Protein AF-A0A1A8UAC4-F1 (afdb_monomer_lite)

Organism: Nothobranchius furzeri (NCBI:txid105023)

Foldseek 3Di:
DDDPPPVVVVVVVVVVVVVVVVVVVPPDDDDDDDDDDDDDDDDDDDDDDPPPVPPPPDQPADEDQWDDDPVDIDGHPQFDDDVPHRYRDAGHAPDEQAQFGCPHHQWTQHPVRDIDSHDDHCVCVQEPDDDPPPFDDDNNDTHDD

InterPro domains:
  IPR040872 Fibrillin 1, unique N-terminal domain [PF18193] (54-90)
  IPR049388 Fibrillin, first EGF domain [PF21364] (97-117)
  IPR052080 von Willebrand factor C/EGF & Fibrillin [PTHR47333] (33-139)

Sequence (145 aa):
MSDSKRGGRLLQLAVALLALLQLFAGLGDAAEVLEVQDSELVTRQTDRANRAKRRGGTDVLRGPNVCGSRNNAYCCPGWKTLTGGNQCIVPICRSPCGDGFCSRPNMCTCPNGQISSSCGSKSVQHCNIRCMNGGTCAEDNCQCQ

Secondary structure (DSSP, 8-state):
---TTHHHHHHHHHHHHHHHHHHHTT----------------------S-----TT-----BSTTEEEETTEEEEPTTEEEPTTS-BEEEE--SS--TTSEEEETTEEEPTTS-EESSPPPGGGTT-SS---TTPEEETTEEE--

Structure (mmCIF, N/CA/C/O backbone):
data_AF-A0A1A8UAC4-F1
#
_entry.id   AF-A0A1A8UAC4-F1
#
loop_
_atom_site.group_PDB
_atom_site.id
_atom_site.type_symbol
_atom_site.label_atom_id
_atom_site.label_alt_id
_atom_site.label_comp_id
_atom_site.label_asym_id
_atom_site.label_entity_id
_atom_site.label_seq_id
_atom_site.pdbx_PDB_ins_code
_atom_site.Cartn_x
_atom_site.Cartn_y
_atom_site.Cartn_z
_atom_site.occupancy
_atom_site.B_iso_or_equiv
_atom_site.auth_seq_id
_atom_site.auth_comp_id
_atom_site.auth_asym_id
_atom_site.auth_atom_id
_atom_site.pdbx_PDB_model_num
ATOM 1 N N . MET A 1 1 ? 70.766 -52.867 20.319 1.00 49.16 1 MET A N 1
ATOM 2 C CA . MET A 1 1 ? 70.268 -51.727 21.133 1.00 49.16 1 MET A CA 1
ATOM 3 C C . MET A 1 1 ? 70.988 -50.456 20.682 1.00 49.16 1 MET A C 1
ATOM 5 O O . MET A 1 1 ? 72.058 -50.600 20.109 1.00 49.16 1 MET A O 1
ATOM 9 N N . SER A 1 2 ? 70.428 -49.266 20.958 1.00 51.69 2 SER A N 1
ATOM 10 C CA . SER A 1 2 ? 71.048 -47.931 20.748 1.00 51.69 2 SER A CA 1
ATOM 11 C C . SER A 1 2 ? 70.847 -47.187 19.409 1.00 51.69 2 SER A C 1
ATOM 13 O O . SER A 1 2 ? 71.824 -46.707 18.854 1.00 51.69 2 SER A O 1
ATOM 15 N N . ASP A 1 3 ? 69.602 -46.937 18.962 1.00 52.94 3 ASP A N 1
ATOM 16 C CA . ASP A 1 3 ? 69.352 -45.777 18.059 1.00 52.94 3 ASP A CA 1
ATOM 17 C C . ASP A 1 3 ? 68.021 -45.006 18.254 1.00 52.94 3 ASP A C 1
ATOM 19 O O . ASP A 1 3 ? 67.688 -44.091 17.509 1.00 52.94 3 ASP A O 1
ATOM 23 N N . SER A 1 4 ? 67.273 -45.266 19.334 1.00 54.50 4 SER A N 1
ATOM 24 C CA . SER A 1 4 ? 66.043 -44.500 19.643 1.00 54.50 4 SER A CA 1
ATOM 25 C C . SER A 1 4 ? 66.309 -43.137 20.326 1.00 54.50 4 SER A C 1
ATOM 27 O O . SER A 1 4 ? 65.391 -42.390 20.654 1.00 54.50 4 SER A O 1
ATOM 29 N N . LYS A 1 5 ? 67.583 -42.782 20.572 1.00 54.00 5 LYS A N 1
ATOM 30 C CA . LYS A 1 5 ? 67.982 -41.585 21.348 1.00 54.00 5 LYS A CA 1
ATOM 31 C C . LYS A 1 5 ? 68.476 -40.400 20.500 1.00 54.00 5 LYS A C 1
ATOM 33 O O . LYS A 1 5 ? 68.603 -39.301 21.037 1.00 54.00 5 LYS A O 1
ATOM 38 N N . ARG A 1 6 ? 68.740 -40.590 19.197 1.00 54.16 6 ARG A N 1
ATOM 39 C CA . ARG A 1 6 ? 69.179 -39.514 18.280 1.00 54.16 6 ARG A CA 1
ATOM 40 C C . ARG A 1 6 ? 68.016 -38.713 17.692 1.00 54.16 6 ARG A C 1
ATOM 42 O O . ARG A 1 6 ? 68.059 -37.486 17.747 1.00 54.16 6 ARG A O 1
ATOM 49 N N . GLY A 1 7 ? 66.953 -39.381 17.233 1.00 55.56 7 GLY A N 1
ATOM 50 C CA . GLY A 1 7 ? 65.761 -38.715 16.683 1.00 55.56 7 GLY A CA 1
ATOM 51 C C . GLY A 1 7 ? 65.088 -37.755 17.672 1.00 55.56 7 GLY A C 1
ATOM 52 O O . GLY A 1 7 ? 64.754 -36.629 17.313 1.00 55.56 7 GLY A O 1
ATOM 53 N N . GLY A 1 8 ? 64.994 -38.146 18.950 1.00 58.94 8 GLY A N 1
ATOM 54 C CA . GLY A 1 8 ? 64.436 -37.290 20.002 1.00 58.94 8 GLY A CA 1
ATOM 55 C C . GLY A 1 8 ? 65.213 -35.986 20.218 1.00 58.94 8 GLY A C 1
ATOM 56 O O . GLY A 1 8 ? 64.598 -34.939 20.391 1.00 58.94 8 GLY A O 1
ATOM 57 N N . ARG A 1 9 ? 66.555 -36.004 20.148 1.00 61.22 9 ARG A N 1
ATOM 58 C CA . ARG A 1 9 ? 67.369 -34.779 20.284 1.00 61.22 9 ARG A CA 1
ATOM 59 C C . ARG A 1 9 ? 67.204 -33.826 19.100 1.00 61.22 9 ARG A C 1
ATOM 61 O O . ARG A 1 9 ? 67.127 -32.625 19.322 1.00 61.22 9 ARG A O 1
ATOM 68 N N . LEU A 1 10 ? 67.112 -34.344 17.874 1.00 62.47 10 LEU A N 1
ATOM 69 C CA . LEU A 1 10 ? 66.866 -33.518 16.685 1.00 62.47 10 LEU A CA 1
ATOM 70 C C . LEU A 1 10 ? 65.484 -32.853 16.733 1.00 62.47 10 LEU A C 1
ATOM 72 O O . LEU A 1 10 ? 65.373 -31.659 16.467 1.00 62.47 10 LEU A O 1
ATOM 76 N N . LEU A 1 11 ? 64.453 -33.592 17.155 1.00 62.53 11 LEU A N 1
ATOM 77 C CA . LEU A 1 11 ? 63.100 -33.051 17.293 1.00 62.53 11 LEU A CA 1
ATOM 78 C C . LEU A 1 11 ? 63.016 -31.979 18.397 1.00 62.53 11 LEU A C 1
ATOM 80 O O . LEU A 1 11 ? 62.402 -30.936 18.196 1.00 62.53 11 LEU A O 1
ATOM 84 N N . GLN A 1 12 ? 63.690 -32.194 19.533 1.00 68.75 12 GLN A N 1
ATOM 85 C CA . GLN A 1 12 ? 63.780 -31.209 20.619 1.00 68.75 12 GLN A CA 1
ATOM 86 C C . GLN A 1 12 ? 64.514 -29.928 20.187 1.00 68.75 12 GLN A C 1
ATOM 88 O O . GLN A 1 12 ? 64.055 -28.834 20.504 1.00 68.75 12 GLN A O 1
ATOM 93 N N . LEU A 1 13 ? 65.605 -30.041 19.417 1.00 71.19 13 LEU A N 1
ATOM 94 C CA . LEU A 1 13 ? 66.316 -28.880 18.866 1.00 71.19 13 LEU A CA 1
ATOM 95 C C . LEU A 1 13 ? 65.456 -28.093 17.867 1.00 71.19 13 LEU A C 1
ATOM 97 O O . LEU A 1 13 ? 65.450 -26.867 17.917 1.00 71.19 13 LEU A O 1
ATOM 101 N N . ALA A 1 14 ? 64.698 -28.773 17.001 1.00 72.44 14 ALA A N 1
ATOM 102 C CA . ALA A 1 14 ? 63.796 -28.117 16.054 1.00 72.44 14 ALA A CA 1
ATOM 103 C C . ALA A 1 14 ? 62.664 -27.350 16.764 1.00 72.44 14 ALA A C 1
ATOM 105 O O . ALA A 1 14 ? 62.392 -26.201 16.421 1.00 72.44 14 ALA A O 1
ATOM 106 N N . VAL A 1 15 ? 62.049 -27.946 17.793 1.00 74.44 15 VAL A N 1
ATOM 107 C CA . VAL A 1 15 ? 61.021 -27.277 18.610 1.00 74.44 15 VAL A CA 1
ATOM 108 C C . VAL A 1 15 ? 61.608 -26.092 19.383 1.00 74.44 15 VAL A C 1
ATOM 110 O O . VAL A 1 15 ? 60.991 -25.031 19.412 1.00 74.44 15 VAL A O 1
ATOM 113 N N . ALA A 1 16 ? 62.812 -26.226 19.948 1.00 74.50 16 ALA A N 1
ATOM 114 C CA . ALA A 1 16 ? 63.492 -25.123 20.626 1.00 74.50 16 ALA A CA 1
ATOM 115 C C . ALA A 1 16 ? 63.824 -23.964 19.669 1.00 74.50 16 ALA A C 1
ATOM 117 O O . ALA A 1 16 ? 63.611 -22.810 20.028 1.00 74.50 16 ALA A O 1
ATOM 118 N N . LEU A 1 17 ? 64.283 -24.256 18.445 1.00 74.81 17 LEU A N 1
ATOM 119 C CA . LEU A 1 17 ? 64.572 -23.243 17.424 1.00 74.81 17 LEU A CA 1
ATOM 120 C C . LEU A 1 17 ? 63.300 -22.501 16.983 1.00 74.81 17 LEU A C 1
ATOM 122 O O . LEU A 1 17 ? 63.319 -21.282 16.842 1.00 74.81 17 LEU A O 1
ATOM 126 N N . LEU A 1 18 ? 62.188 -23.223 16.805 1.00 71.75 18 LEU A N 1
ATOM 127 C CA . LEU A 1 18 ? 60.888 -22.632 16.477 1.00 71.75 18 LEU A CA 1
ATOM 128 C C . LEU A 1 18 ? 60.334 -21.786 17.631 1.00 71.75 18 LEU A C 1
ATOM 130 O O . LEU A 1 18 ? 59.828 -20.697 17.381 1.00 71.75 18 LEU A O 1
ATOM 134 N N . ALA A 1 19 ? 60.471 -22.233 18.882 1.00 69.62 19 ALA A N 1
ATOM 135 C CA . ALA A 1 19 ? 60.094 -21.438 20.051 1.00 69.62 19 ALA A CA 1
ATOM 136 C C . ALA A 1 19 ? 60.943 -20.160 20.167 1.00 69.62 19 ALA A C 1
ATOM 138 O O . ALA A 1 19 ? 60.393 -19.088 20.404 1.00 69.62 19 ALA A O 1
ATOM 139 N N . LEU A 1 20 ? 62.256 -20.249 19.915 1.00 70.62 20 LEU A N 1
ATOM 140 C CA . LEU A 1 20 ? 63.134 -19.082 19.805 1.00 70.62 20 LEU A CA 1
ATOM 141 C C . LEU A 1 20 ? 62.635 -18.122 18.708 1.00 70.62 20 LEU A C 1
ATOM 143 O O . LEU A 1 20 ? 62.421 -16.948 18.991 1.00 70.62 20 LEU A O 1
ATOM 147 N N . LEU A 1 21 ? 62.340 -18.626 17.502 1.00 63.94 21 LEU A N 1
ATOM 148 C CA . LEU A 1 21 ? 61.786 -17.836 16.391 1.00 63.94 21 LEU A CA 1
ATOM 149 C C . LEU A 1 21 ? 60.483 -17.100 16.749 1.00 63.94 21 LEU A C 1
ATOM 151 O O . LEU A 1 21 ? 60.299 -15.961 16.320 1.00 63.94 21 LEU A O 1
ATOM 155 N N . GLN A 1 22 ? 59.607 -17.703 17.559 1.00 62.69 22 GLN A N 1
ATOM 156 C CA . GLN A 1 22 ? 58.399 -17.033 18.057 1.00 62.69 22 GLN A CA 1
ATOM 157 C C . GLN A 1 22 ? 58.694 -15.987 19.148 1.00 62.69 22 GLN A C 1
ATOM 159 O O . GLN A 1 22 ? 57.991 -14.983 19.213 1.00 62.69 22 GLN A O 1
ATOM 164 N N . LEU A 1 23 ? 59.741 -16.162 19.969 1.00 59.12 23 LEU A N 1
ATOM 165 C CA . LEU A 1 23 ? 60.182 -15.120 20.908 1.00 59.12 23 LEU A CA 1
ATOM 166 C C . LEU A 1 23 ? 60.795 -13.906 20.190 1.00 59.12 23 LEU A C 1
ATOM 168 O O . LEU A 1 23 ? 60.558 -12.782 20.624 1.00 59.12 23 LEU A O 1
ATOM 172 N N . PHE A 1 24 ? 61.548 -14.094 19.098 1.00 57.38 24 PHE A N 1
ATOM 173 C CA . PHE A 1 24 ? 62.130 -12.958 18.362 1.00 57.38 24 PHE A CA 1
ATOM 174 C C . PHE A 1 24 ? 61.054 -12.110 17.671 1.00 57.38 24 PHE A C 1
ATOM 176 O O . PHE A 1 24 ? 61.155 -10.889 17.636 1.00 57.38 24 PHE A O 1
ATOM 183 N N . ALA A 1 25 ? 60.011 -12.755 17.138 1.00 52.69 25 ALA A N 1
ATOM 184 C CA . ALA A 1 25 ? 58.907 -12.078 16.456 1.00 52.69 25 ALA A CA 1
ATOM 185 C C . ALA A 1 25 ? 58.023 -11.232 17.399 1.00 52.69 25 ALA A C 1
ATOM 187 O O . ALA A 1 25 ? 57.171 -10.486 16.922 1.00 52.69 25 ALA A O 1
ATOM 188 N N . GLY A 1 26 ? 58.216 -11.344 18.720 1.00 57.19 26 GLY A N 1
ATOM 189 C CA . GLY A 1 26 ? 57.506 -10.571 19.743 1.00 57.19 26 GLY A CA 1
ATOM 190 C C . GLY A 1 26 ? 58.221 -9.304 20.231 1.00 57.19 26 GLY A C 1
ATOM 191 O O . GLY A 1 26 ? 57.630 -8.568 21.017 1.00 57.19 26 GLY A O 1
ATOM 192 N N . LEU A 1 27 ? 59.459 -9.032 19.795 1.00 54.09 27 LEU A N 1
ATOM 193 C CA . LEU A 1 27 ? 60.228 -7.832 20.164 1.00 54.09 27 LEU A CA 1
ATOM 194 C C . LEU A 1 27 ? 60.599 -7.041 18.895 1.00 54.09 27 LEU A C 1
ATOM 196 O O . LEU A 1 27 ? 61.689 -7.176 18.347 1.00 54.09 27 LEU A O 1
ATOM 200 N N . GLY A 1 28 ? 59.630 -6.258 18.409 1.00 43.03 28 GLY A N 1
ATOM 201 C CA . GLY A 1 28 ? 59.676 -5.538 17.128 1.00 43.03 28 GLY A CA 1
ATOM 202 C C . GLY A 1 28 ? 59.363 -4.040 17.216 1.00 43.03 28 GLY A C 1
ATOM 203 O O . GLY A 1 28 ? 58.851 -3.478 16.254 1.00 43.03 28 GLY A O 1
ATOM 204 N N . ASP A 1 29 ? 59.660 -3.417 18.356 1.00 36.03 29 ASP A N 1
ATOM 205 C CA . ASP A 1 29 ? 59.990 -1.985 18.464 1.00 36.03 29 ASP A CA 1
ATOM 206 C C . ASP A 1 29 ? 61.529 -1.923 18.616 1.00 36.03 29 ASP A C 1
ATOM 208 O O . ASP A 1 29 ? 62.102 -2.803 19.260 1.00 36.03 29 ASP A O 1
ATOM 212 N N . ALA A 1 30 ? 62.291 -0.976 18.071 1.00 38.88 30 ALA A N 1
ATOM 213 C CA . ALA A 1 30 ? 61.952 0.270 17.385 1.00 38.88 30 ALA A CA 1
ATOM 214 C C . ALA A 1 30 ? 63.108 0.657 16.422 1.00 38.88 30 ALA A C 1
ATOM 216 O O . ALA A 1 30 ? 63.980 -0.165 16.137 1.00 38.88 30 ALA A O 1
ATOM 217 N N . ALA A 1 31 ? 63.164 1.946 16.066 1.00 40.84 31 ALA A N 1
ATOM 218 C CA . ALA A 1 31 ? 64.291 2.692 15.493 1.00 40.84 31 ALA A CA 1
ATOM 219 C C . ALA A 1 31 ? 64.471 2.670 13.965 1.00 40.84 31 ALA A C 1
ATOM 221 O O . ALA A 1 31 ? 64.471 1.622 13.334 1.00 40.84 31 ALA A O 1
ATOM 222 N N . GLU A 1 32 ? 64.784 3.766 13.280 1.00 38.53 32 GLU A N 1
ATOM 223 C CA . GLU A 1 32 ? 64.728 5.231 13.477 1.00 38.53 32 GLU A CA 1
ATOM 224 C C . GLU A 1 32 ? 65.547 5.766 12.290 1.00 38.53 32 GLU A C 1
ATOM 226 O O . GLU A 1 32 ? 66.687 5.343 12.103 1.00 38.53 32 GLU A O 1
ATOM 231 N N . VAL A 1 33 ? 65.020 6.719 11.523 1.00 39.12 33 VAL A N 1
ATOM 232 C CA . VAL A 1 33 ? 65.858 7.738 10.873 1.00 39.12 33 VAL A CA 1
ATOM 233 C C . VAL A 1 33 ? 65.089 9.048 10.979 1.00 39.12 33 VAL A C 1
ATOM 235 O O . VAL A 1 33 ? 63.973 9.152 10.472 1.00 39.12 33 VAL A O 1
ATOM 238 N N . LEU A 1 34 ? 65.668 10.014 11.690 1.00 41.59 34 LEU A N 1
ATOM 239 C CA . LEU A 1 34 ? 65.110 11.352 11.866 1.00 41.59 34 LEU A CA 1
ATOM 240 C C . LEU A 1 34 ? 65.023 12.098 10.527 1.00 41.59 34 LEU A C 1
ATOM 242 O O . LEU A 1 34 ? 65.939 11.971 9.723 1.00 41.59 34 LEU A O 1
ATOM 246 N N . GLU A 1 35 ? 64.027 12.981 10.384 1.00 37.12 35 GLU A N 1
ATOM 247 C CA . GLU A 1 35 ? 64.243 14.387 9.989 1.00 37.12 35 GLU A CA 1
ATOM 248 C C . GLU A 1 35 ? 63.185 15.309 10.637 1.00 37.12 35 GLU A C 1
ATOM 250 O O . GLU A 1 35 ? 62.126 14.861 11.078 1.00 37.12 35 GLU A O 1
ATOM 255 N N . VAL A 1 36 ? 63.530 16.597 10.766 1.00 36.69 36 VAL A N 1
ATOM 256 C CA . VAL A 1 36 ? 62.943 17.622 11.660 1.00 36.69 36 VAL A CA 1
ATOM 257 C C . VAL A 1 36 ? 63.102 18.988 10.952 1.00 36.69 36 VAL A C 1
ATOM 259 O O . VAL A 1 36 ? 64.101 19.168 10.263 1.00 36.69 36 VAL A O 1
ATOM 262 N N . GLN A 1 37 ? 62.223 20.001 10.999 1.00 38.88 37 GLN A N 1
ATOM 263 C CA . GLN A 1 37 ? 61.110 20.424 11.884 1.00 38.88 37 GLN A CA 1
ATOM 264 C C . GLN A 1 37 ? 59.897 20.859 10.979 1.00 38.88 37 GLN A C 1
ATOM 266 O O . GLN A 1 37 ? 60.055 20.867 9.761 1.00 38.88 37 GLN A O 1
ATOM 271 N N . ASP A 1 38 ? 58.674 21.249 11.381 1.00 33.91 38 ASP A N 1
ATOM 272 C CA . ASP A 1 38 ? 58.012 21.498 12.679 1.00 33.91 38 ASP A CA 1
ATOM 273 C C . ASP A 1 38 ? 56.462 21.354 12.565 1.00 33.91 38 ASP A C 1
ATOM 275 O O . ASP A 1 38 ? 55.930 20.872 11.565 1.00 33.91 38 ASP A O 1
ATOM 279 N N . SER A 1 39 ? 55.740 21.797 13.597 1.00 45.59 39 SER A N 1
ATOM 280 C CA . SER A 1 39 ? 54.284 21.807 13.775 1.00 45.59 39 SER A CA 1
ATOM 281 C C . SER A 1 39 ? 53.580 22.996 13.102 1.00 45.59 39 SER A C 1
ATOM 283 O O . SER A 1 39 ? 54.055 24.119 13.206 1.00 45.59 39 SER A O 1
ATOM 285 N N . GLU A 1 40 ? 52.359 22.799 12.584 1.00 39.66 40 GLU A N 1
ATOM 286 C CA . GLU A 1 40 ? 51.170 23.406 13.218 1.00 39.66 40 GLU A CA 1
ATOM 287 C C . GLU A 1 40 ? 49.830 22.826 12.726 1.00 39.66 40 GLU A C 1
ATOM 289 O O . GLU A 1 40 ? 49.734 22.112 11.726 1.00 39.66 40 GLU A O 1
ATOM 294 N N . LEU A 1 41 ? 48.779 23.098 13.501 1.00 46.78 41 LEU A N 1
ATOM 295 C CA . LEU A 1 41 ? 47.483 22.427 13.468 1.00 46.78 41 LEU A CA 1
ATOM 296 C C . LEU A 1 41 ? 46.446 23.260 12.697 1.00 46.78 41 LEU A C 1
ATOM 298 O O . LEU A 1 41 ? 46.010 24.300 13.181 1.00 46.78 41 LEU A O 1
ATOM 302 N N . VAL A 1 42 ? 45.980 22.785 11.531 1.00 38.59 42 VAL A N 1
ATOM 303 C CA . VAL A 1 42 ? 44.871 23.433 10.797 1.00 38.59 42 VAL A CA 1
ATOM 304 C C . VAL A 1 42 ? 43.759 22.450 10.422 1.00 38.59 42 VAL A C 1
ATOM 306 O O . VAL A 1 42 ? 43.900 21.535 9.615 1.00 38.59 42 VAL A O 1
ATOM 309 N N . THR A 1 43 ? 42.601 22.699 11.026 1.00 41.91 43 THR A N 1
ATOM 310 C CA . THR A 1 43 ? 41.293 22.079 10.782 1.00 41.91 43 THR A CA 1
ATOM 311 C C . THR A 1 43 ? 40.742 22.219 9.357 1.00 41.91 43 THR A C 1
ATOM 313 O O . THR A 1 43 ? 40.915 23.257 8.731 1.00 41.91 43 THR A O 1
ATOM 316 N N . ARG A 1 44 ? 39.851 21.272 8.998 1.00 44.81 44 ARG A N 1
ATOM 317 C CA . ARG A 1 44 ? 38.787 21.351 7.963 1.00 44.81 44 ARG A CA 1
ATOM 318 C C . ARG A 1 44 ? 39.230 21.509 6.496 1.00 44.81 44 ARG A C 1
ATOM 320 O O . ARG A 1 44 ? 39.627 22.585 6.083 1.00 44.81 44 ARG A O 1
ATOM 327 N N . GLN A 1 45 ? 38.886 20.513 5.673 1.00 42.81 45 GLN A N 1
ATOM 328 C CA . GLN A 1 45 ? 37.831 20.592 4.632 1.00 42.81 45 GLN A CA 1
ATOM 329 C C . GLN A 1 45 ? 37.786 19.255 3.862 1.00 42.81 45 GLN A C 1
ATOM 331 O O . GLN A 1 45 ? 38.763 18.836 3.257 1.00 42.81 45 GLN A O 1
ATOM 336 N N . THR A 1 46 ? 36.752 18.435 4.066 1.00 41.47 46 THR A N 1
ATOM 337 C CA . THR A 1 46 ? 35.570 18.314 3.180 1.00 41.47 46 THR A CA 1
ATOM 338 C C . THR A 1 46 ? 35.878 18.022 1.710 1.00 41.47 46 THR A C 1
ATOM 340 O O . THR A 1 46 ? 36.403 18.870 0.996 1.00 41.47 46 THR A O 1
ATOM 343 N N . ASP A 1 47 ? 35.389 16.864 1.262 1.00 53.09 47 ASP A N 1
ATOM 344 C CA . ASP A 1 47 ? 34.884 16.597 -0.087 1.00 53.09 47 ASP A CA 1
ATOM 345 C C . ASP A 1 47 ? 35.701 17.084 -1.292 1.00 53.09 47 ASP A C 1
ATOM 347 O O . ASP A 1 47 ? 35.486 18.180 -1.818 1.00 53.09 47 ASP A O 1
ATOM 351 N N . ARG A 1 48 ? 36.453 16.161 -1.911 1.00 52.12 48 ARG A N 1
ATOM 352 C CA . ARG A 1 48 ? 36.623 16.219 -3.368 1.00 52.12 48 ARG A CA 1
ATOM 353 C C . ARG A 1 48 ? 36.639 14.858 -4.067 1.00 52.12 48 ARG A C 1
ATOM 355 O O . ARG A 1 48 ? 37.615 14.125 -4.088 1.00 52.12 48 ARG A O 1
ATOM 362 N N . ALA A 1 49 ? 35.525 14.628 -4.761 1.00 55.69 49 ALA A N 1
ATOM 363 C CA . ALA A 1 49 ? 35.500 14.039 -6.097 1.00 55.69 49 ALA A CA 1
ATOM 364 C C . ALA A 1 49 ? 35.786 12.533 -6.275 1.00 55.69 49 ALA A C 1
ATOM 366 O O . ALA A 1 49 ? 36.338 12.142 -7.295 1.00 55.69 49 ALA A O 1
ATOM 367 N N . ASN A 1 50 ? 35.175 11.679 -5.446 1.00 53.34 50 ASN A N 1
ATOM 368 C CA . ASN A 1 50 ? 34.626 10.403 -5.951 1.00 53.34 50 ASN A CA 1
ATOM 369 C C . ASN A 1 50 ? 33.124 10.498 -6.287 1.00 53.34 50 ASN A C 1
ATOM 371 O O . ASN A 1 50 ? 32.386 9.514 -6.298 1.00 53.34 50 ASN A O 1
ATOM 375 N N . ARG A 1 51 ? 32.667 11.702 -6.676 1.00 58.44 51 ARG A N 1
ATOM 376 C CA . ARG A 1 51 ? 31.360 11.927 -7.315 1.00 58.44 51 ARG A CA 1
ATOM 377 C C . ARG A 1 51 ? 31.383 11.488 -8.783 1.00 58.44 51 ARG A C 1
ATOM 379 O O . ARG A 1 51 ? 30.963 12.226 -9.674 1.00 58.44 51 ARG A O 1
ATOM 386 N N . ALA A 1 52 ? 31.829 10.257 -9.025 1.00 51.00 52 ALA A N 1
ATOM 387 C CA . ALA A 1 52 ? 31.590 9.543 -10.265 1.00 51.00 52 ALA A CA 1
ATOM 388 C C . ALA A 1 52 ? 30.078 9.309 -10.387 1.00 51.00 52 ALA A C 1
ATOM 390 O O . ALA A 1 52 ? 29.542 8.279 -9.978 1.00 51.00 52 ALA A O 1
ATOM 391 N N . LYS A 1 53 ? 29.367 10.308 -10.926 1.00 56.56 53 LYS A N 1
ATOM 392 C CA . LYS A 1 53 ? 27.947 10.232 -11.275 1.00 56.56 53 LYS A CA 1
ATOM 393 C C . LYS A 1 53 ? 27.810 9.203 -12.401 1.00 56.56 53 LYS A C 1
ATOM 395 O O . LYS A 1 53 ? 27.725 9.574 -13.570 1.00 56.56 53 LYS A O 1
ATOM 400 N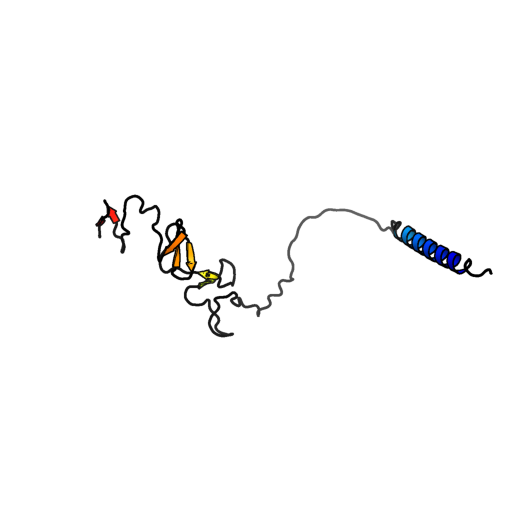 N . ARG A 1 54 ? 27.776 7.911 -12.045 1.00 54.25 54 ARG A N 1
ATOM 401 C CA . ARG A 1 54 ? 27.389 6.805 -12.931 1.00 54.25 54 ARG A CA 1
ATOM 402 C C . ARG A 1 54 ? 25.928 7.000 -13.344 1.00 54.25 54 ARG A C 1
ATOM 404 O O . ARG A 1 54 ? 25.014 6.394 -12.788 1.00 54.25 54 ARG A O 1
ATOM 411 N N . ARG A 1 55 ? 25.717 7.883 -14.325 1.00 54.97 55 ARG A N 1
ATOM 412 C CA . ARG A 1 55 ? 24.507 7.956 -15.147 1.00 54.97 55 ARG A CA 1
ATOM 413 C C . ARG A 1 55 ? 24.317 6.559 -15.748 1.00 54.97 55 ARG A C 1
ATOM 415 O O . ARG A 1 55 ? 25.085 6.167 -16.617 1.00 54.97 55 ARG A O 1
ATOM 422 N N . GLY A 1 56 ? 23.388 5.784 -15.193 1.00 48.31 56 GLY A N 1
ATOM 423 C CA . GLY A 1 56 ? 23.240 4.353 -15.488 1.00 48.31 56 GLY A CA 1
ATOM 424 C C . GLY A 1 56 ? 22.774 3.516 -14.293 1.00 48.31 56 GLY A C 1
ATOM 425 O O . GLY A 1 56 ? 22.156 2.477 -14.489 1.00 48.31 56 GLY A O 1
ATOM 426 N N . GLY A 1 57 ? 22.985 3.990 -13.061 1.00 51.09 57 GLY A N 1
ATOM 427 C CA . GLY A 1 57 ? 22.246 3.504 -11.894 1.00 51.09 57 GLY A CA 1
ATOM 428 C C . GLY A 1 57 ? 20.900 4.214 -11.790 1.00 51.09 57 GLY A C 1
ATOM 429 O O . GLY A 1 57 ? 20.759 5.094 -10.949 1.00 51.09 57 GLY A O 1
ATOM 430 N N . THR A 1 58 ? 19.950 3.895 -12.674 1.00 57.94 58 THR A N 1
ATOM 431 C CA . THR A 1 58 ? 18.554 4.319 -12.482 1.00 57.94 58 THR A CA 1
ATOM 432 C C . THR A 1 58 ? 18.011 3.739 -11.179 1.00 57.94 58 THR A C 1
ATOM 434 O O . THR A 1 58 ? 18.512 2.729 -10.677 1.00 57.94 58 THR A O 1
ATOM 437 N N . ASP A 1 59 ? 16.964 4.361 -10.647 1.00 73.06 59 ASP A N 1
ATOM 438 C CA . ASP A 1 59 ? 16.232 3.948 -9.449 1.00 73.06 59 ASP A CA 1
ATOM 439 C C . ASP A 1 59 ? 15.417 2.662 -9.702 1.00 73.06 59 ASP A C 1
ATOM 441 O O . ASP A 1 59 ? 14.197 2.626 -9.561 1.00 73.06 59 ASP A O 1
ATOM 445 N N . VAL A 1 60 ? 16.101 1.589 -10.128 1.00 88.88 60 VAL A N 1
ATOM 446 C CA . VAL A 1 60 ? 15.515 0.291 -10.477 1.00 88.88 60 VAL A CA 1
ATOM 447 C C . VAL A 1 60 ? 14.721 -0.201 -9.283 1.00 88.88 60 VAL A C 1
ATOM 449 O O . VAL A 1 60 ? 15.300 -0.443 -8.221 1.00 88.88 60 VAL A O 1
ATOM 452 N N . LEU A 1 61 ? 13.410 -0.336 -9.462 1.00 93.69 61 LEU A N 1
ATOM 453 C CA . LEU A 1 61 ? 12.506 -0.778 -8.413 1.00 93.69 61 LEU A CA 1
ATOM 454 C C . LEU A 1 61 ? 12.853 -2.201 -7.964 1.00 93.69 61 LEU A C 1
ATOM 456 O O . LEU A 1 61 ? 13.231 -3.057 -8.765 1.00 93.69 61 LEU A O 1
ATOM 460 N N . ARG A 1 62 ? 12.747 -2.441 -6.657 1.00 94.00 62 ARG A N 1
ATOM 461 C CA . ARG A 1 62 ? 13.107 -3.706 -5.999 1.00 94.00 62 ARG A CA 1
ATOM 462 C C . ARG A 1 62 ? 11.979 -4.195 -5.100 1.00 94.00 62 ARG A C 1
ATOM 464 O O . ARG A 1 62 ? 11.058 -3.453 -4.769 1.00 94.00 62 ARG A O 1
ATOM 471 N N . GLY A 1 63 ? 12.117 -5.424 -4.616 1.00 94.44 63 GLY A N 1
ATOM 472 C CA . GLY A 1 63 ? 11.179 -6.035 -3.677 1.00 94.44 63 GLY A CA 1
ATOM 473 C C . GLY A 1 63 ? 10.117 -6.899 -4.367 1.00 94.44 63 GLY A C 1
ATOM 474 O O . GLY A 1 63 ? 10.122 -7.024 -5.589 1.00 94.44 63 GLY A O 1
ATOM 475 N N . PRO A 1 64 ? 9.225 -7.523 -3.581 1.00 96.50 64 PRO A N 1
ATOM 476 C CA . PRO A 1 64 ? 8.323 -8.568 -4.063 1.00 96.50 64 PRO A CA 1
ATOM 477 C C . PRO A 1 64 ? 7.186 -8.059 -4.960 1.00 96.50 64 PRO A C 1
ATOM 479 O O . PRO A 1 64 ? 6.608 -8.852 -5.692 1.00 96.50 64 PRO A O 1
ATOM 482 N N . ASN A 1 65 ? 6.871 -6.758 -4.935 1.00 97.25 65 ASN A N 1
ATOM 483 C CA . ASN A 1 65 ? 5.743 -6.182 -5.676 1.00 97.25 65 ASN A CA 1
ATOM 484 C C . ASN A 1 65 ? 6.206 -5.250 -6.805 1.00 97.25 65 ASN A C 1
ATOM 486 O O . ASN A 1 65 ? 5.725 -4.122 -6.922 1.00 97.25 65 ASN A O 1
ATOM 490 N N . VAL A 1 66 ? 7.163 -5.701 -7.618 1.00 96.81 66 VAL A N 1
ATOM 491 C CA . VAL A 1 66 ? 7.562 -5.018 -8.859 1.00 96.81 66 VAL A CA 1
ATOM 492 C C . VAL A 1 66 ? 6.878 -5.704 -10.039 1.00 96.81 66 VAL A C 1
ATOM 494 O O . VAL A 1 66 ? 7.013 -6.910 -10.226 1.00 96.81 66 VAL A O 1
ATOM 497 N N . CYS A 1 67 ? 6.148 -4.924 -10.829 1.00 97.50 67 CYS A N 1
ATOM 498 C CA . CYS A 1 67 ? 5.402 -5.353 -12.006 1.00 97.50 67 CYS A CA 1
ATOM 499 C C . CYS A 1 67 ? 5.937 -4.661 -13.271 1.00 97.50 67 CYS A C 1
ATOM 501 O O . CYS A 1 67 ? 6.661 -3.667 -13.200 1.00 97.50 67 CYS A O 1
ATOM 503 N N . GLY A 1 68 ? 5.546 -5.175 -14.440 1.00 94.50 68 GLY A N 1
ATOM 504 C CA . GLY A 1 68 ? 5.947 -4.639 -15.742 1.00 94.50 68 GLY A CA 1
ATOM 505 C C . GLY A 1 68 ? 7.147 -5.361 -16.355 1.00 94.50 68 GLY A C 1
ATOM 506 O O . GLY A 1 68 ? 7.419 -6.519 -16.044 1.00 94.50 68 GLY A O 1
ATOM 507 N N . SER A 1 69 ? 7.842 -4.688 -17.272 1.00 89.75 69 SER A N 1
ATOM 508 C CA . SER A 1 69 ? 8.996 -5.237 -17.997 1.00 89.75 69 SER A CA 1
ATOM 509 C C . SER A 1 69 ? 10.289 -4.516 -17.610 1.00 89.75 69 SER A C 1
ATOM 511 O O . SER A 1 69 ? 10.258 -3.464 -16.976 1.00 89.75 69 SER A O 1
ATOM 513 N N . ARG A 1 70 ? 11.446 -5.040 -18.039 1.00 85.50 70 ARG A N 1
ATOM 514 C CA . ARG A 1 70 ? 12.780 -4.484 -17.725 1.00 85.50 70 ARG A CA 1
ATOM 515 C C . ARG A 1 70 ? 12.922 -2.977 -18.000 1.00 85.50 70 ARG A C 1
ATOM 517 O O . ARG A 1 70 ? 13.702 -2.316 -17.322 1.00 85.50 70 ARG A O 1
ATOM 524 N N . ASN A 1 71 ? 12.185 -2.457 -18.983 1.00 86.94 71 ASN A N 1
ATOM 525 C CA . ASN A 1 71 ? 12.261 -1.061 -19.425 1.00 86.94 71 ASN A CA 1
ATOM 526 C C . ASN A 1 71 ? 11.060 -0.211 -18.964 1.00 86.94 71 ASN A C 1
ATOM 528 O O . ASN A 1 71 ? 11.068 0.999 -19.161 1.00 86.94 71 ASN A O 1
ATOM 532 N N . ASN A 1 72 ? 10.036 -0.827 -18.366 1.00 91.62 72 ASN A N 1
ATOM 533 C CA . ASN A 1 72 ? 8.867 -0.155 -17.798 1.00 91.62 72 ASN A CA 1
ATOM 534 C C . ASN A 1 72 ? 8.427 -0.906 -16.532 1.00 91.62 72 ASN A C 1
ATOM 536 O O . ASN A 1 72 ? 7.404 -1.598 -16.521 1.00 91.62 72 ASN A O 1
ATOM 540 N N . ALA A 1 73 ? 9.271 -0.838 -15.503 1.00 94.38 73 ALA A N 1
ATOM 541 C CA . ALA A 1 73 ? 9.015 -1.430 -14.199 1.00 94.38 73 ALA A CA 1
ATOM 542 C C . ALA A 1 73 ? 8.307 -0.412 -13.297 1.00 94.38 73 ALA A C 1
ATOM 544 O O . ALA A 1 73 ? 8.726 0.741 -13.206 1.00 94.38 73 ALA A O 1
ATOM 545 N N . TYR A 1 74 ? 7.263 -0.849 -12.602 1.00 95.56 74 TYR A N 1
ATOM 546 C CA . TYR A 1 74 ? 6.478 -0.043 -11.666 1.00 95.56 74 TYR A CA 1
ATOM 547 C C . TYR A 1 74 ? 6.101 -0.890 -10.442 1.00 95.56 74 TYR A C 1
ATOM 549 O O . TYR A 1 74 ? 6.123 -2.121 -10.500 1.00 95.56 74 TYR A O 1
ATOM 557 N N . CYS A 1 75 ? 5.764 -0.266 -9.310 1.00 97.12 75 CYS A N 1
ATOM 558 C CA . CYS A 1 75 ? 5.211 -1.027 -8.189 1.00 97.12 75 CYS A CA 1
ATOM 559 C C . CYS A 1 75 ? 3.836 -1.582 -8.584 1.00 97.12 75 CYS A C 1
ATOM 561 O O . CYS A 1 75 ? 3.011 -0.846 -9.123 1.00 97.12 75 CYS A O 1
ATOM 563 N N . CYS A 1 76 ? 3.587 -2.867 -8.326 1.00 97.50 76 CYS A N 1
ATOM 564 C CA . CYS A 1 76 ? 2.326 -3.523 -8.671 1.00 97.50 76 CYS A CA 1
ATOM 565 C C . CYS A 1 76 ? 1.109 -2.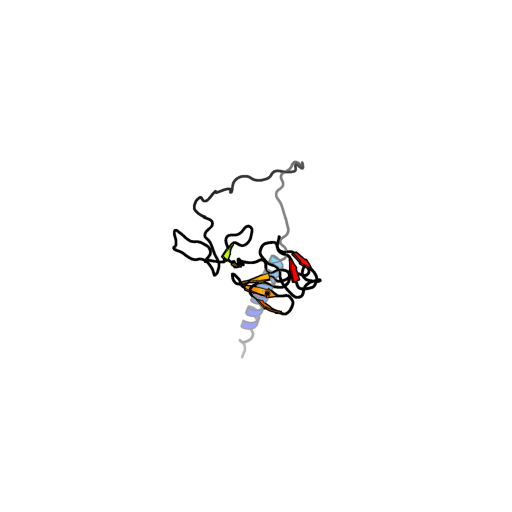758 -8.108 1.00 97.50 76 CYS A C 1
ATOM 567 O O . CYS A 1 76 ? 1.232 -2.124 -7.055 1.00 97.50 76 CYS A O 1
ATOM 569 N N . PRO A 1 77 ? -0.074 -2.832 -8.752 1.00 96.88 77 PRO A N 1
ATOM 570 C CA . PRO A 1 77 ? -1.263 -2.106 -8.311 1.00 96.88 77 PRO A CA 1
ATOM 571 C C . PRO A 1 77 ? -1.538 -2.273 -6.812 1.00 96.88 77 PRO A C 1
ATOM 573 O O . PRO A 1 77 ? -1.607 -3.388 -6.297 1.00 96.88 77 PRO A O 1
ATOM 576 N N . GLY A 1 78 ? -1.669 -1.145 -6.111 1.00 96.31 78 GLY A N 1
ATOM 577 C CA . GLY A 1 78 ? -1.848 -1.124 -4.660 1.00 96.31 78 GLY A CA 1
ATOM 578 C C . GLY A 1 78 ? -0.556 -1.129 -3.831 1.00 96.31 78 GLY A C 1
ATOM 579 O O . GLY A 1 78 ? -0.650 -1.172 -2.610 1.00 96.31 78 GLY A O 1
ATOM 580 N N . TRP A 1 79 ? 0.629 -1.036 -4.438 1.00 97.19 79 TRP A N 1
ATOM 581 C CA . TRP A 1 79 ? 1.910 -0.911 -3.732 1.00 97.19 79 TRP A CA 1
ATOM 582 C C . TRP A 1 79 ? 2.652 0.371 -4.118 1.00 97.19 79 TRP A C 1
ATOM 584 O O . TRP A 1 79 ? 2.580 0.832 -5.254 1.00 97.19 79 TRP A O 1
ATOM 594 N N . LYS A 1 80 ? 3.411 0.927 -3.171 1.00 94.75 80 LYS A N 1
ATOM 595 C CA . LYS A 1 80 ? 4.341 2.045 -3.378 1.00 94.75 80 LYS A CA 1
ATOM 596 C C . LYS A 1 80 ? 5.712 1.732 -2.783 1.00 94.75 80 LYS A C 1
ATOM 598 O O . LYS A 1 80 ? 5.887 0.750 -2.052 1.00 94.75 80 LYS A O 1
ATOM 603 N N . THR A 1 81 ? 6.690 2.572 -3.103 1.00 96.12 81 THR A N 1
ATOM 604 C CA . THR A 1 81 ? 8.025 2.455 -2.527 1.00 96.12 81 THR A CA 1
ATOM 605 C C . THR A 1 81 ? 8.049 2.826 -1.042 1.00 96.12 81 THR A C 1
ATOM 607 O O . THR A 1 81 ? 7.222 3.603 -0.557 1.00 96.12 81 THR A O 1
ATOM 610 N N . LEU A 1 82 ? 9.021 2.276 -0.311 1.00 95.12 82 LEU A N 1
ATOM 611 C CA . LEU A 1 82 ? 9.422 2.804 0.992 1.00 95.12 82 LEU A CA 1
ATOM 612 C C . LEU A 1 82 ? 9.882 4.264 0.842 1.00 95.12 82 LEU A C 1
ATOM 614 O O . LEU A 1 82 ? 10.585 4.596 -0.113 1.00 95.12 82 LEU A O 1
ATOM 618 N N . THR A 1 83 ? 9.505 5.131 1.785 1.00 93.56 83 THR A N 1
ATOM 619 C CA . THR A 1 83 ? 9.901 6.548 1.793 1.00 93.56 83 THR A CA 1
ATOM 620 C C . THR A 1 83 ? 11.423 6.690 1.706 1.00 93.56 83 THR A C 1
ATOM 622 O O . THR A 1 83 ? 12.142 6.134 2.530 1.00 93.56 83 THR A O 1
ATOM 625 N N . GLY A 1 84 ? 11.915 7.426 0.705 1.00 89.19 84 GLY A N 1
ATOM 626 C CA . GLY A 1 84 ? 13.354 7.606 0.468 1.00 89.19 84 GLY A CA 1
ATOM 627 C C . GLY A 1 84 ? 14.070 6.414 -0.186 1.00 89.19 84 GLY A C 1
ATOM 628 O O . GLY A 1 84 ? 15.292 6.443 -0.299 1.00 89.19 84 GLY A O 1
ATOM 629 N N . GLY A 1 85 ? 13.345 5.380 -0.629 1.00 92.56 85 GLY A N 1
ATOM 630 C CA . GLY A 1 85 ? 13.909 4.193 -1.276 1.00 92.56 85 GLY A CA 1
ATOM 631 C C . GLY A 1 85 ? 13.166 3.754 -2.542 1.00 92.56 85 GLY A C 1
ATOM 632 O O . GLY A 1 85 ? 12.174 4.343 -2.963 1.00 92.56 85 GLY A O 1
ATOM 633 N N . ASN A 1 86 ? 13.655 2.667 -3.143 1.00 94.69 86 ASN A N 1
ATOM 634 C CA . ASN A 1 86 ? 13.153 2.064 -4.386 1.00 94.69 86 ASN A CA 1
ATOM 635 C C . ASN A 1 86 ? 12.470 0.694 -4.176 1.00 94.69 86 ASN A C 1
ATOM 637 O O . ASN A 1 86 ? 12.249 -0.045 -5.133 1.00 94.69 86 ASN A O 1
ATOM 641 N N . GLN A 1 87 ? 12.161 0.315 -2.932 1.00 95.88 87 GLN A N 1
ATOM 642 C CA . GLN A 1 87 ? 11.566 -0.986 -2.608 1.00 95.88 87 GLN A CA 1
ATOM 643 C C . GLN A 1 87 ? 10.035 -0.917 -2.584 1.00 95.88 87 GLN A C 1
ATOM 645 O O . GLN A 1 87 ? 9.474 -0.275 -1.698 1.00 95.88 87 GLN A O 1
ATOM 650 N N . CYS A 1 88 ? 9.358 -1.610 -3.502 1.00 97.06 88 CYS A N 1
ATOM 651 C CA . CYS A 1 88 ? 7.897 -1.731 -3.584 1.00 97.06 88 CYS A CA 1
ATOM 652 C C . CYS A 1 88 ? 7.343 -2.658 -2.482 1.00 97.06 88 CYS A C 1
ATOM 654 O O . CYS A 1 88 ? 6.935 -3.794 -2.740 1.00 97.06 88 CYS A O 1
ATOM 656 N N . ILE A 1 89 ? 7.384 -2.187 -1.234 1.00 96.12 89 ILE A N 1
ATOM 657 C CA . ILE A 1 89 ? 7.001 -2.949 -0.031 1.00 96.12 89 ILE A CA 1
ATOM 658 C C . ILE A 1 89 ? 5.899 -2.290 0.800 1.00 96.12 89 ILE A C 1
ATOM 660 O O . ILE A 1 89 ? 5.406 -2.913 1.734 1.00 96.12 89 ILE A O 1
ATOM 664 N N . VAL A 1 90 ? 5.502 -1.051 0.495 1.00 95.81 90 VAL A N 1
ATOM 665 C CA . VAL A 1 90 ? 4.488 -0.343 1.286 1.00 95.81 90 VAL A CA 1
ATOM 666 C C . VAL A 1 90 ? 3.123 -0.501 0.610 1.00 95.81 90 VAL A C 1
ATOM 668 O O . VAL A 1 90 ? 2.969 -0.047 -0.528 1.00 95.81 90 VAL A O 1
ATOM 671 N N . PRO A 1 91 ? 2.128 -1.129 1.257 1.00 96.88 91 PRO A N 1
ATOM 672 C CA . PRO A 1 91 ? 0.794 -1.258 0.689 1.00 96.88 91 PRO A CA 1
ATOM 673 C C . PRO A 1 91 ? 0.049 0.086 0.693 1.00 96.88 91 P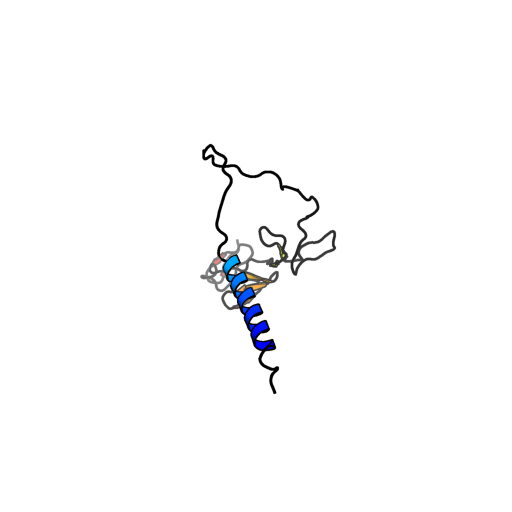RO A C 1
ATOM 675 O O . PRO A 1 91 ? 0.279 0.966 1.527 1.00 96.88 91 PRO A O 1
ATOM 678 N N . ILE A 1 92 ? -0.866 0.236 -0.259 1.00 93.62 92 ILE A N 1
ATOM 679 C CA . ILE A 1 92 ? -1.769 1.374 -0.420 1.00 93.62 92 ILE A CA 1
ATOM 680 C C . ILE A 1 92 ? -3.184 0.886 -0.107 1.00 93.62 92 ILE A C 1
ATOM 682 O O . ILE A 1 92 ? -3.676 -0.062 -0.721 1.00 93.62 92 ILE A O 1
ATOM 686 N N . CYS A 1 93 ? -3.856 1.548 0.829 1.00 91.00 93 CYS A N 1
ATOM 687 C CA . CYS A 1 93 ? -5.256 1.282 1.141 1.00 91.00 93 CYS A CA 1
ATOM 688 C C . CYS A 1 93 ? -6.151 2.355 0.506 1.00 91.00 93 CYS A C 1
ATOM 690 O O . CYS A 1 93 ? -5.889 3.547 0.650 1.00 91.00 93 CYS A O 1
ATOM 692 N N . ARG A 1 94 ? -7.222 1.927 -0.180 1.00 85.12 94 ARG A N 1
ATOM 693 C CA . ARG A 1 94 ? -8.263 2.793 -0.771 1.00 85.12 94 ARG A CA 1
ATOM 694 C C . ARG A 1 94 ? -8.991 3.660 0.261 1.00 85.12 94 ARG A C 1
ATOM 696 O O . ARG A 1 94 ? -9.482 4.729 -0.086 1.00 85.12 94 ARG A O 1
ATOM 703 N N . SER A 1 95 ? -9.056 3.205 1.507 1.00 85.19 95 SER A N 1
ATOM 704 C CA . SER A 1 95 ? -9.651 3.925 2.633 1.00 85.19 95 SER A CA 1
ATOM 705 C C . SER A 1 95 ? -8.653 3.993 3.792 1.00 85.19 95 SER A C 1
ATOM 707 O O . SER A 1 95 ? -7.856 3.066 3.954 1.00 85.19 95 SER A O 1
ATOM 709 N N . PRO A 1 96 ? -8.660 5.067 4.603 1.00 85.00 96 PRO A N 1
ATOM 710 C CA . PRO A 1 96 ? -7.795 5.155 5.772 1.00 85.00 96 PRO A CA 1
ATOM 711 C C . PRO A 1 96 ? -8.185 4.088 6.799 1.00 85.00 96 PRO A C 1
ATOM 713 O O . PRO A 1 96 ? -9.359 3.943 7.144 1.00 85.00 96 PRO A O 1
ATOM 716 N N . CYS A 1 97 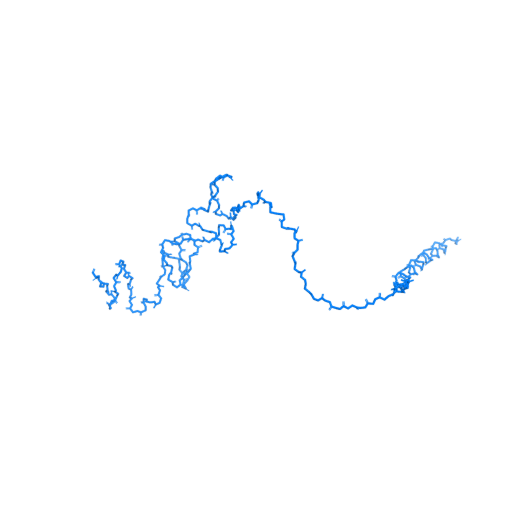? -7.192 3.375 7.327 1.00 90.00 97 CYS A N 1
ATOM 717 C CA . CYS A 1 97 ? -7.403 2.278 8.272 1.00 90.00 97 CYS A CA 1
ATOM 718 C C . CYS A 1 97 ? -7.839 2.714 9.682 1.00 90.00 97 CYS A C 1
ATOM 720 O O . CYS A 1 97 ? -7.985 1.851 10.541 1.00 90.00 97 CYS A O 1
ATOM 722 N N . GLY A 1 98 ? -8.067 4.006 9.941 1.00 87.50 98 GLY A N 1
ATOM 723 C CA . GLY A 1 98 ? -8.375 4.505 11.284 1.00 87.50 98 GLY A CA 1
ATOM 724 C C . GLY A 1 98 ? -7.203 4.251 12.231 1.00 87.50 98 GLY A C 1
ATOM 725 O O . GLY A 1 98 ? -6.075 4.605 11.904 1.00 87.50 98 GLY A O 1
ATOM 726 N N . ASP A 1 99 ? -7.470 3.591 13.358 1.00 86.50 99 ASP A N 1
ATOM 727 C CA . ASP A 1 99 ? -6.439 3.222 14.341 1.00 86.50 99 ASP A CA 1
ATOM 728 C C . ASP A 1 99 ? -5.647 1.951 13.958 1.00 86.50 99 ASP A C 1
ATOM 730 O O . ASP A 1 99 ? -4.753 1.530 14.690 1.00 86.50 99 ASP A O 1
ATOM 734 N N . GLY A 1 100 ? -5.988 1.302 12.838 1.00 91.75 100 GLY A N 1
ATOM 735 C CA . GLY A 1 100 ? -5.243 0.170 12.283 1.00 91.75 100 GLY A CA 1
ATOM 736 C C . GLY A 1 100 ? -4.208 0.581 11.235 1.00 91.75 100 GLY A C 1
ATOM 737 O O . GLY A 1 100 ? -4.136 1.733 10.808 1.00 91.75 100 GLY A O 1
ATOM 738 N N . PHE A 1 101 ? -3.438 -0.393 10.747 1.00 93.44 101 PHE A N 1
ATOM 739 C CA . PHE A 1 101 ? -2.459 -0.188 9.675 1.00 93.44 101 PHE A CA 1
ATOM 740 C C . PHE A 1 101 ? -2.833 -0.957 8.405 1.00 93.44 101 PHE A C 1
ATOM 742 O O . PHE A 1 101 ? -3.475 -2.005 8.459 1.00 93.44 101 PHE A O 1
ATOM 749 N N . CYS A 1 102 ? -2.408 -0.443 7.250 1.00 94.94 102 CYS A N 1
ATOM 750 C CA . CYS A 1 102 ? -2.569 -1.124 5.968 1.00 94.94 102 CYS A CA 1
ATOM 751 C C . CYS A 1 102 ? -1.586 -2.306 5.919 1.00 94.94 102 CYS A C 1
ATOM 753 O O . CYS A 1 102 ? -0.378 -2.092 5.827 1.00 94.94 102 CYS A O 1
ATOM 755 N N . SER A 1 103 ? -2.078 -3.540 6.039 1.00 93.88 103 SER A N 1
ATOM 756 C CA . SER A 1 103 ? -1.243 -4.751 6.076 1.00 93.88 103 SER A CA 1
ATOM 757 C C . SER A 1 103 ? -1.073 -5.388 4.697 1.00 93.88 103 SER A C 1
ATOM 759 O O . SER A 1 103 ? -0.048 -6.007 4.414 1.00 93.88 103 SER A O 1
ATOM 761 N N . ARG A 1 104 ? -2.052 -5.195 3.807 1.00 94.88 104 ARG A N 1
ATOM 762 C CA . ARG A 1 104 ? -1.996 -5.514 2.370 1.00 94.88 104 ARG A CA 1
ATOM 763 C C . ARG A 1 104 ? -2.775 -4.431 1.608 1.00 94.88 104 ARG A C 1
ATOM 765 O O . ARG A 1 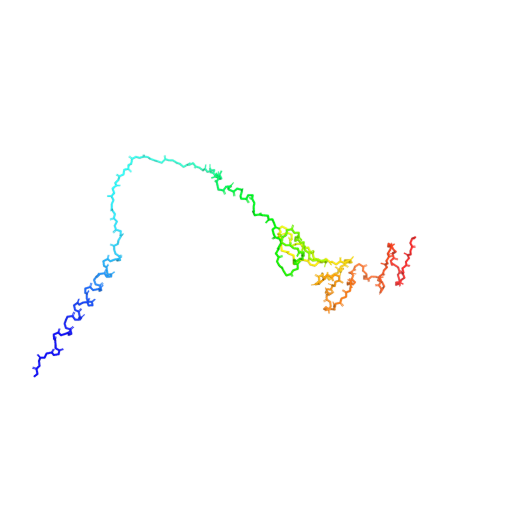104 ? -3.510 -3.670 2.240 1.00 94.88 104 ARG A O 1
ATOM 772 N N . PRO A 1 105 ? -2.663 -4.331 0.272 1.00 95.81 105 PRO A N 1
ATOM 773 C CA . PRO A 1 105 ? -3.446 -3.358 -0.479 1.00 95.81 105 PRO A CA 1
ATOM 774 C C . PRO A 1 105 ? -4.946 -3.492 -0.187 1.00 95.81 105 PRO A C 1
ATOM 776 O O . PRO A 1 105 ? -5.499 -4.587 -0.270 1.00 95.81 105 PRO A O 1
ATOM 779 N N . ASN A 1 106 ? -5.592 -2.376 0.156 1.00 90.00 106 ASN A N 1
ATOM 780 C CA . ASN A 1 106 ? -7.014 -2.294 0.541 1.00 90.00 106 ASN A CA 1
ATOM 781 C C . ASN A 1 106 ? -7.440 -3.140 1.761 1.00 90.00 106 ASN A C 1
ATOM 783 O O . ASN A 1 106 ? -8.628 -3.418 1.919 1.00 90.00 106 ASN A O 1
ATOM 787 N N . MET A 1 107 ? -6.499 -3.544 2.617 1.00 93.88 107 MET A N 1
ATOM 788 C CA . MET A 1 107 ? -6.744 -4.469 3.722 1.00 93.88 107 MET A CA 1
ATOM 789 C C . MET A 1 107 ? -6.016 -3.976 4.976 1.00 93.88 107 MET A C 1
ATOM 791 O O . MET A 1 107 ? -4.788 -3.874 5.014 1.00 93.88 107 MET A O 1
ATOM 795 N N . CYS A 1 108 ? -6.798 -3.639 5.994 1.00 94.06 108 CYS A N 1
ATOM 796 C CA . CYS A 1 108 ? -6.342 -3.085 7.257 1.00 94.06 108 CYS A CA 1
ATOM 797 C C . CYS A 1 108 ? -6.285 -4.173 8.329 1.00 94.06 108 CYS A C 1
ATOM 799 O O . CYS A 1 108 ? -7.236 -4.939 8.481 1.00 94.06 108 CYS A O 1
ATOM 801 N N . THR A 1 109 ? -5.210 -4.198 9.112 1.00 94.69 109 THR A N 1
ATOM 802 C CA . THR A 1 109 ? -5.153 -4.935 10.379 1.00 94.69 109 THR A CA 1
ATOM 803 C C . THR A 1 109 ? -5.483 -3.969 11.511 1.00 94.69 109 THR A C 1
ATOM 805 O O . THR A 1 109 ? -4.822 -2.941 11.676 1.00 94.69 109 THR A O 1
ATOM 808 N N . CYS A 1 110 ? -6.533 -4.288 12.262 1.00 92.00 110 CYS A N 1
ATOM 809 C CA . CYS A 1 110 ? -7.094 -3.441 13.307 1.00 92.00 110 CYS A CA 1
ATOM 810 C C . CYS A 1 110 ? -6.498 -3.741 14.694 1.00 92.00 110 CYS A C 1
ATOM 812 O O . CYS A 1 110 ? -5.936 -4.819 14.895 1.00 92.00 110 CYS A O 1
ATOM 814 N N . PRO A 1 111 ? -6.634 -2.827 15.679 1.00 90.25 111 PRO A N 1
ATOM 815 C CA . PRO A 1 111 ? -6.069 -3.014 17.022 1.00 90.25 111 PRO A CA 1
ATOM 816 C C . PRO A 1 111 ? -6.572 -4.256 17.776 1.00 90.25 111 PRO A C 1
ATOM 818 O O . PRO A 1 111 ? -5.884 -4.755 18.658 1.00 90.25 111 PRO A O 1
ATOM 821 N N . ASN A 1 112 ? -7.750 -4.775 17.417 1.00 87.56 112 ASN A N 1
ATOM 822 C CA . ASN A 1 112 ? -8.317 -6.025 17.937 1.00 87.56 112 ASN A CA 1
ATOM 823 C C . ASN A 1 112 ? -7.794 -7.291 17.215 1.00 87.56 112 ASN A C 1
ATOM 825 O O . ASN A 1 112 ? -8.313 -8.379 17.443 1.00 87.56 112 ASN A O 1
ATOM 829 N N . GLY A 1 113 ? -6.827 -7.159 16.299 1.00 90.00 113 GLY A N 1
ATOM 830 C CA . GLY A 1 113 ? -6.307 -8.244 15.461 1.00 90.00 113 GLY A CA 1
ATOM 831 C C . GLY A 1 113 ? -7.182 -8.608 14.254 1.00 90.00 113 GLY A C 1
ATOM 832 O O . GLY A 1 113 ? -6.746 -9.380 13.400 1.00 90.00 113 GLY A O 1
ATOM 833 N N . GLN A 1 114 ? -8.389 -8.046 14.133 1.00 91.12 114 GLN A N 1
ATOM 834 C CA . GLN A 1 114 ? -9.280 -8.305 13.003 1.00 91.12 114 GLN A CA 1
ATOM 835 C C . GLN A 1 114 ? -8.731 -7.685 11.715 1.00 91.12 114 GLN A C 1
ATOM 837 O O . GLN A 1 114 ? -8.135 -6.605 11.721 1.00 91.12 114 GLN A O 1
ATOM 842 N N . ILE A 1 115 ? -8.989 -8.350 10.590 1.00 92.56 115 ILE A N 1
ATOM 843 C CA . ILE A 1 115 ? -8.731 -7.805 9.260 1.00 92.56 115 ILE A CA 1
ATOM 844 C C . ILE A 1 115 ? -10.036 -7.258 8.669 1.00 92.56 115 ILE A C 1
ATOM 846 O O . ILE A 1 115 ? -11.056 -7.944 8.672 1.00 92.56 115 ILE A O 1
ATOM 850 N N . SER A 1 116 ? -10.000 -6.026 8.159 1.00 89.69 116 SER A N 1
ATOM 851 C CA . SER A 1 116 ? -11.153 -5.308 7.597 1.00 89.69 116 SER A CA 1
ATOM 852 C C . SER A 1 116 ? -10.724 -4.363 6.464 1.00 89.69 116 SER A C 1
ATOM 854 O O . SER A 1 116 ? -9.540 -4.077 6.300 1.00 89.69 116 SER A O 1
ATOM 856 N N . SER A 1 117 ? -11.669 -3.836 5.682 1.00 89.00 117 SER A N 1
ATOM 857 C CA . SER A 1 117 ? -11.416 -2.766 4.697 1.00 89.00 117 SER A CA 1
ATOM 858 C C . SER A 1 117 ? -11.132 -1.402 5.346 1.00 89.00 117 SER A C 1
ATOM 860 O O . SER A 1 117 ? -10.519 -0.531 4.732 1.00 89.00 117 SER A O 1
ATOM 862 N N . SER A 1 118 ? -11.569 -1.217 6.593 1.00 87.81 118 SER A N 1
ATOM 863 C CA . SER A 1 118 ? -11.207 -0.102 7.471 1.00 87.81 118 SER A CA 1
ATOM 864 C C . SER A 1 118 ? -11.448 -0.497 8.926 1.00 87.81 118 SER A C 1
ATOM 866 O O . SER A 1 118 ? -12.342 -1.298 9.209 1.00 87.81 118 SER A O 1
ATOM 868 N N . CYS A 1 119 ? -10.686 0.072 9.854 1.00 84.88 119 CYS A N 1
ATOM 869 C CA . CYS A 1 119 ? -11.019 -0.008 11.271 1.00 84.88 119 CYS A CA 1
ATOM 870 C C . CYS A 1 119 ? -11.876 1.201 11.655 1.00 84.88 119 CYS A C 1
ATOM 872 O O . CYS A 1 119 ? -11.784 2.272 11.036 1.00 84.88 119 CYS A O 1
ATOM 874 N N . GLY A 1 120 ? -12.689 1.046 12.701 1.00 74.12 120 GLY A N 1
ATOM 875 C CA . GLY A 1 120 ? -13.193 2.206 13.428 1.00 74.12 120 GLY A CA 1
ATOM 876 C C . GLY A 1 120 ? -12.009 3.058 13.890 1.00 74.12 120 GLY A C 1
ATOM 877 O O . GLY A 1 120 ? -10.974 2.526 14.293 1.00 74.12 120 GLY A O 1
ATOM 878 N N . SER A 1 121 ? -12.130 4.373 13.765 1.00 65.88 121 SER A N 1
ATOM 879 C CA . SER A 1 121 ? -11.218 5.323 14.400 1.00 65.88 121 SER A CA 1
ATOM 880 C C . SER A 1 121 ? -11.798 5.713 15.753 1.00 65.88 121 SER A C 1
ATOM 882 O O . SER A 1 121 ? -13.009 5.857 15.858 1.00 65.88 121 SER A O 1
ATOM 884 N N . LYS A 1 122 ? -10.990 5.979 16.781 1.00 55.22 122 LYS A N 1
ATOM 885 C CA . LYS A 1 122 ? -11.490 6.478 18.081 1.00 55.22 122 LYS A CA 1
ATOM 886 C C . LYS A 1 122 ? -12.236 7.825 18.018 1.00 55.22 122 LYS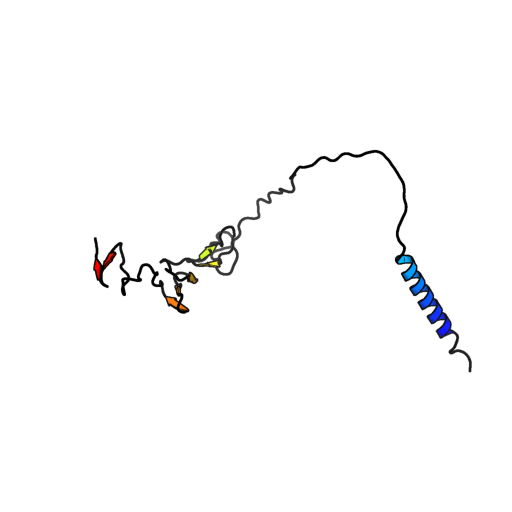 A C 1
ATOM 888 O O . LYS A 1 122 ? -12.874 8.201 18.990 1.00 55.22 122 LYS A O 1
ATOM 893 N N . SER A 1 123 ? -12.260 8.517 16.879 1.00 50.00 123 SER A N 1
ATOM 894 C CA . SER A 1 123 ? -13.233 9.594 16.611 1.00 50.00 123 SER A CA 1
ATOM 895 C C . SER A 1 123 ? -14.692 9.112 16.487 1.00 50.00 123 SER A C 1
ATOM 897 O O . SER A 1 123 ? -15.607 9.925 16.463 1.00 50.00 123 SER A O 1
ATOM 899 N N . VAL A 1 124 ? -14.908 7.796 16.436 1.00 51.91 124 VAL A N 1
ATOM 900 C CA . VAL A 1 124 ? -16.196 7.084 16.422 1.00 51.91 124 VAL A CA 1
ATOM 901 C C . VAL A 1 124 ? -16.622 6.692 17.857 1.00 51.91 124 VAL A C 1
ATOM 903 O O . VAL A 1 124 ? -17.633 6.040 18.044 1.00 51.91 124 VAL A O 1
ATOM 906 N N . GLN A 1 125 ? -15.916 7.133 18.912 1.00 51.00 125 GLN A N 1
ATOM 907 C CA . GLN A 1 125 ? -16.257 6.825 20.322 1.00 51.00 125 GLN A CA 1
ATOM 908 C C . GLN A 1 125 ? -17.632 7.343 20.801 1.00 51.00 125 GLN A C 1
ATOM 910 O O . GLN A 1 125 ? -18.055 7.004 21.899 1.00 51.00 125 GLN A O 1
ATOM 915 N N . HIS A 1 126 ? -18.337 8.141 19.993 1.00 57.47 126 HIS A N 1
ATOM 916 C CA . HIS A 1 126 ? -19.722 8.569 20.238 1.00 57.47 126 HIS A CA 1
ATOM 917 C C . HIS A 1 126 ? -20.696 8.065 19.154 1.00 57.47 126 HIS A C 1
ATOM 919 O O . HIS A 1 126 ? -21.721 8.697 18.907 1.00 57.47 126 HIS A O 1
ATOM 925 N N . CYS A 1 127 ? -20.359 6.974 18.454 1.00 66.44 127 CYS A N 1
ATOM 926 C CA . CYS A 1 127 ? -21.208 6.413 17.408 1.00 66.44 127 CYS A CA 1
ATOM 927 C C . CYS A 1 127 ? -20.934 4.922 17.150 1.00 66.44 127 CYS A C 1
ATOM 929 O O . CYS A 1 127 ? -19.819 4.536 16.821 1.00 66.44 127 CYS A O 1
ATOM 931 N N . ASN A 1 128 ? -21.952 4.070 17.181 1.00 71.56 128 ASN A N 1
ATOM 932 C CA . ASN A 1 128 ? -21.853 2.668 16.767 1.00 71.56 128 ASN A CA 1
ATOM 933 C C . ASN A 1 128 ? -21.823 2.492 15.233 1.00 71.56 128 ASN A C 1
ATOM 935 O O . ASN A 1 128 ? -21.530 1.400 14.743 1.00 71.56 128 ASN A O 1
ATOM 939 N N . ILE A 1 129 ? -22.090 3.556 14.463 1.00 70.06 129 ILE A N 1
ATOM 940 C CA . ILE A 1 129 ? -22.073 3.545 12.993 1.00 70.06 129 ILE A CA 1
ATOM 941 C C . ILE A 1 129 ? -21.016 4.493 12.410 1.00 70.06 129 ILE A C 1
ATOM 943 O O . ILE A 1 129 ? -20.609 5.479 13.021 1.00 70.06 129 ILE A O 1
ATOM 947 N N . ARG A 1 130 ? -20.555 4.209 11.187 1.00 75.06 130 ARG A N 1
ATOM 948 C CA . ARG A 1 130 ? -19.615 5.076 10.462 1.00 75.06 130 ARG A CA 1
ATOM 949 C C . ARG A 1 130 ? -20.343 5.872 9.387 1.00 75.06 130 ARG A C 1
ATOM 951 O O . ARG A 1 130 ? -20.753 5.308 8.375 1.00 75.06 130 ARG A O 1
ATOM 958 N N . CYS A 1 131 ? -20.407 7.187 9.557 1.00 75.81 131 CYS A N 1
ATOM 959 C CA . CYS A 1 131 ? -20.956 8.073 8.537 1.00 75.81 131 CYS A CA 1
ATOM 960 C C . CYS A 1 131 ? -19.999 8.246 7.350 1.00 75.81 131 CYS A C 1
ATOM 962 O O . CYS A 1 131 ? -18.774 8.274 7.497 1.00 75.81 131 CYS A O 1
ATOM 964 N N . MET A 1 132 ? -20.580 8.317 6.154 1.00 79.19 132 MET A N 1
ATOM 965 C CA . MET A 1 132 ? -19.880 8.466 4.876 1.00 79.19 132 MET A CA 1
ATOM 966 C C . MET A 1 132 ? -20.256 9.801 4.220 1.00 79.19 132 MET A C 1
ATOM 968 O O . MET A 1 132 ? -21.164 10.489 4.679 1.00 79.19 132 MET A O 1
ATOM 972 N N . ASN A 1 133 ? -19.557 10.168 3.142 1.00 74.25 133 ASN A N 1
ATOM 973 C CA . ASN A 1 133 ? -19.873 11.332 2.299 1.00 74.25 133 ASN A CA 1
ATOM 974 C C . ASN A 1 133 ? -19.972 12.684 3.042 1.00 74.25 133 ASN A C 1
ATOM 976 O O . ASN A 1 133 ? -20.703 13.566 2.614 1.00 74.25 133 ASN A O 1
ATOM 980 N N . GLY A 1 134 ? -19.231 12.852 4.142 1.00 74.56 134 GLY A N 1
ATOM 981 C CA . GLY A 1 134 ? -19.219 14.093 4.929 1.00 74.56 134 GLY A CA 1
ATOM 982 C C . GLY A 1 134 ? -20.323 14.210 5.986 1.00 74.56 134 GLY A C 1
ATOM 983 O O . GLY A 1 134 ? -20.326 15.190 6.723 1.00 74.56 134 GLY A O 1
ATOM 984 N N . GLY A 1 135 ? -21.211 13.217 6.111 1.00 82.81 135 GLY A N 1
ATOM 985 C CA . GLY A 1 135 ? -22.220 13.197 7.172 1.00 82.81 135 GLY A CA 1
ATOM 986 C C . GLY A 1 135 ? -21.605 13.118 8.575 1.00 82.81 135 GLY A C 1
ATOM 987 O O . GLY A 1 135 ? -20.618 12.412 8.800 1.00 82.81 135 GLY A O 1
ATOM 988 N N . THR A 1 136 ? -22.209 13.825 9.526 1.00 82.31 136 THR A N 1
ATOM 989 C CA . THR A 1 136 ? -21.827 13.846 10.946 1.00 82.31 136 THR A CA 1
ATOM 990 C C . THR A 1 136 ? -22.643 12.830 11.738 1.00 82.31 136 THR A C 1
ATOM 992 O O . THR A 1 136 ? -23.844 12.706 11.506 1.00 82.31 136 THR A O 1
ATOM 995 N N . CYS A 1 137 ? -22.032 12.120 12.693 1.00 79.50 137 CYS A N 1
ATOM 996 C CA . CYS A 1 137 ? -22.813 11.280 13.603 1.00 79.50 137 CYS A CA 1
ATOM 997 C C . CYS A 1 137 ? -23.364 12.085 14.783 1.00 79.50 137 CYS A C 1
ATOM 999 O O . CYS A 1 137 ? -22.623 12.839 15.416 1.00 79.50 137 CYS A O 1
ATOM 1001 N N . ALA A 1 138 ? -24.632 11.846 15.107 1.00 85.12 138 ALA A N 1
ATOM 1002 C CA . ALA A 1 138 ? -25.250 12.159 16.387 1.00 85.12 138 ALA A CA 1
ATOM 1003 C C . ALA A 1 138 ? -26.092 10.948 16.822 1.00 85.12 138 ALA A C 1
ATOM 1005 O O . ALA A 1 138 ? -26.905 10.472 16.035 1.00 85.12 138 ALA A O 1
ATOM 1006 N N . GLU A 1 139 ? -25.894 10.451 18.049 1.00 84.00 139 GLU A N 1
ATOM 1007 C CA . GLU A 1 139 ? -26.734 9.404 18.670 1.00 84.00 139 GLU A CA 1
ATOM 1008 C C . GLU A 1 139 ? -26.965 8.167 17.774 1.00 84.00 139 GLU A C 1
ATOM 1010 O O . GLU A 1 139 ? -28.096 7.777 17.488 1.00 84.00 139 GLU A O 1
ATOM 1015 N N . ASP A 1 140 ? -25.877 7.568 17.277 1.00 79.50 140 ASP A N 1
ATOM 1016 C CA . ASP A 1 140 ? -25.899 6.420 16.352 1.00 79.50 140 ASP A CA 1
ATOM 1017 C C . ASP A 1 140 ? -26.667 6.647 15.033 1.00 79.50 140 ASP A C 1
ATOM 1019 O O . ASP A 1 140 ? -26.952 5.697 14.305 1.00 79.50 140 ASP A O 1
ATOM 1023 N N . ASN A 1 141 ? -26.949 7.902 14.675 1.00 85.69 141 ASN A N 1
ATOM 1024 C CA . ASN A 1 141 ? -27.521 8.302 13.394 1.00 85.69 141 ASN A CA 1
ATOM 1025 C C . ASN A 1 141 ? -26.569 9.196 12.597 1.00 85.69 141 ASN A C 1
ATOM 1027 O O . ASN A 1 141 ? -25.873 10.054 13.139 1.00 85.69 141 ASN A O 1
ATOM 1031 N N . CYS A 1 142 ? -26.578 9.026 11.276 1.00 86.56 142 CYS A N 1
ATOM 1032 C CA . CYS A 1 142 ? -25.819 9.873 10.365 1.00 86.56 142 CYS A CA 1
ATOM 1033 C C . CYS A 1 142 ? -26.685 11.017 9.853 1.00 86.56 142 CYS A C 1
ATOM 1035 O O . CYS A 1 142 ? -27.595 10.808 9.053 1.00 86.56 142 CYS A O 1
ATOM 1037 N N . GLN A 1 143 ? -26.358 12.231 10.281 1.00 87.62 143 GLN A N 1
ATOM 1038 C CA . GLN A 1 143 ? -26.924 13.453 9.734 1.00 87.62 143 GLN A CA 1
ATOM 1039 C C . GLN A 1 143 ? -26.154 13.828 8.464 1.00 87.62 143 GLN A C 1
ATOM 1041 O O . GLN A 1 143 ? -24.952 14.100 8.501 1.00 87.62 143 GLN A O 1
ATOM 1046 N N . CYS A 1 144 ? -26.849 13.802 7.331 1.00 85.25 144 CYS A N 1
ATOM 1047 C CA . CYS A 1 144 ? -26.350 14.326 6.062 1.00 85.25 144 CYS A CA 1
ATOM 1048 C C . CYS A 1 144 ? -26.539 15.850 6.013 1.00 85.25 144 CYS A C 1
ATOM 1050 O O . CYS A 1 144 ? -27.502 16.363 6.583 1.00 85.25 144 CYS A O 1
ATOM 1052 N N . GLN A 1 145 ? -25.631 16.541 5.319 1.00 73.31 145 GLN A N 1
ATOM 1053 C CA . GLN A 1 145 ? -25.781 17.948 4.924 1.00 73.31 145 GLN A CA 1
ATOM 1054 C C . GLN A 1 145 ? -26.411 18.044 3.530 1.00 73.31 145 GLN A C 1
ATOM 1056 O O . GLN A 1 145 ? -26.173 17.104 2.734 1.00 73.31 145 GLN A O 1
#

pLDDT: mean 73.23, std 19.88, range [33.91, 97.5]

Radius of gyration: 37.3 Å; chains: 1; bounding box: 99×75×41 Å